Protein AF-A0A9D8CLJ3-F1 (afdb_monomer)

Nearest PDB structures (foldseek):
  8fwd-assembly1_3  TM=9.417E-01  e=1.552E-02  synthetic construct
  6vl6-assembly1_A  TM=9.091E-01  e=2.309E-02  synthetic construct
  8ye5-assembly1_A  TM=9.032E-01  e=5.111E-02  Dehalobacter sp.
  3lca-assembly1_A  TM=9.259E-01  e=5.409E-02  Saccharomyces cerevisiae
  5lyp-assembly1_A  TM=9.554E-01  e=1.267E-01  Saccharomyces cerevisiae

Sequence (86 aa):
MELASPESVFEIAFAHHVAGRLRQAEELYGQVLQAQPDHVEARHLLGAVAHQSGRHEDAVRLLAIASPWRCGLTWPSPGLACSALR

Structure (mmCIF, N/CA/C/O backbone):
data_AF-A0A9D8CLJ3-F1
#
_entry.id   AF-A0A9D8CLJ3-F1
#
loop_
_atom_site.group_PDB
_atom_site.id
_atom_site.type_symbol
_atom_site.label_atom_id
_atom_site.label_alt_id
_atom_site.label_comp_id
_atom_site.label_asym_id
_atom_site.label_entity_id
_atom_site.label_seq_id
_atom_site.pdbx_PDB_ins_code
_atom_site.Cartn_x
_atom_site.Cartn_y
_atom_site.Cartn_z
_atom_site.occupancy
_atom_site.B_iso_or_equiv
_atom_site.auth_seq_id
_atom_site.auth_comp_id
_atom_site.auth_asym_id
_atom_site.auth_atom_id
_atom_site.pdbx_PDB_model_num
ATOM 1 N N . MET A 1 1 ? 19.393 16.100 -1.941 1.00 41.41 1 MET A N 1
ATOM 2 C CA . MET A 1 1 ? 18.086 15.614 -1.464 1.00 41.41 1 MET A CA 1
ATOM 3 C C . MET A 1 1 ? 18.121 14.118 -1.677 1.00 41.41 1 MET A C 1
ATOM 5 O O . MET A 1 1 ? 18.079 13.695 -2.824 1.00 41.41 1 MET A O 1
ATOM 9 N N . GLU A 1 2 ? 18.420 13.380 -0.605 1.00 46.97 2 GLU A N 1
ATOM 10 C CA . GLU A 1 2 ? 18.588 11.921 -0.593 1.00 46.97 2 GLU A CA 1
ATOM 11 C C . GLU A 1 2 ? 17.385 11.288 -1.298 1.00 46.97 2 GLU A C 1
ATOM 13 O O . GLU A 1 2 ? 16.242 11.620 -0.977 1.00 46.97 2 GLU A O 1
ATOM 18 N N . LEU A 1 3 ? 17.629 10.465 -2.314 1.00 47.94 3 LEU A N 1
ATOM 19 C CA . LEU A 1 3 ? 16.571 9.790 -3.054 1.00 47.94 3 LEU A CA 1
ATOM 20 C C . LEU A 1 3 ? 15.899 8.811 -2.088 1.00 47.94 3 LEU A C 1
ATOM 22 O O . LEU A 1 3 ? 16.410 7.714 -1.877 1.00 47.94 3 LEU A O 1
ATOM 26 N N . ALA A 1 4 ? 14.798 9.225 -1.454 1.00 62.88 4 ALA A N 1
ATOM 27 C CA . ALA A 1 4 ? 13.979 8.337 -0.643 1.00 62.88 4 ALA A CA 1
ATOM 28 C C . ALA A 1 4 ? 13.591 7.154 -1.530 1.00 62.88 4 ALA A C 1
ATOM 30 O O . ALA A 1 4 ? 12.893 7.321 -2.534 1.00 62.88 4 ALA A O 1
ATOM 31 N N . SER A 1 5 ? 14.137 5.978 -1.221 1.00 79.50 5 SER A N 1
ATOM 32 C CA . SER A 1 5 ? 13.861 4.787 -2.005 1.00 79.50 5 SER A CA 1
ATOM 33 C C . SER A 1 5 ? 12.354 4.505 -1.953 1.00 79.50 5 SER A C 1
ATOM 35 O 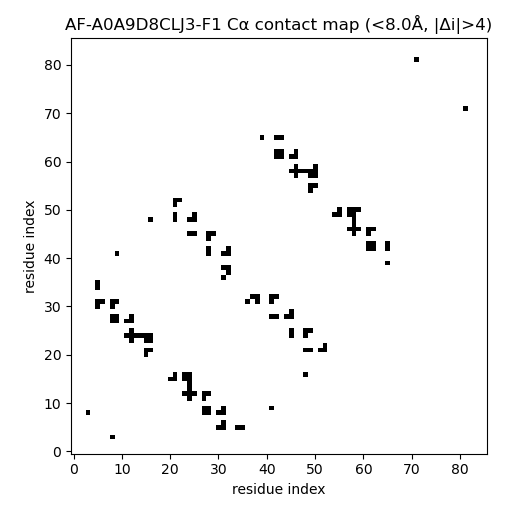O . SER A 1 5 ? 11.709 4.776 -0.937 1.00 79.50 5 SER A O 1
ATOM 37 N N . PRO A 1 6 ? 11.760 3.964 -3.025 1.00 80.81 6 PRO A N 1
ATOM 38 C CA . PRO A 1 6 ? 10.354 3.556 -3.013 1.00 80.81 6 PRO A CA 1
ATOM 39 C C . PRO A 1 6 ? 10.035 2.582 -1.865 1.00 80.81 6 PRO A C 1
ATOM 41 O O . PRO A 1 6 ? 8.955 2.665 -1.294 1.00 80.81 6 PRO A O 1
ATOM 44 N N . GLU A 1 7 ? 11.003 1.760 -1.447 1.00 83.50 7 GLU A N 1
ATOM 45 C CA . GLU A 1 7 ? 10.957 0.952 -0.216 1.00 83.50 7 GLU A CA 1
ATOM 46 C C . GLU A 1 7 ? 10.762 1.805 1.054 1.00 83.50 7 GLU A C 1
ATOM 48 O O . GLU A 1 7 ? 9.902 1.518 1.880 1.00 83.50 7 GLU A O 1
ATOM 53 N N . SER A 1 8 ? 11.493 2.914 1.204 1.00 88.12 8 SER A N 1
ATOM 54 C CA . SER A 1 8 ? 11.332 3.810 2.357 1.00 88.12 8 SER A CA 1
ATOM 55 C C . SER A 1 8 ? 9.949 4.470 2.380 1.00 88.12 8 SER A C 1
ATOM 57 O O . SER A 1 8 ? 9.318 4.566 3.433 1.00 88.12 8 SER A O 1
ATOM 59 N N . VAL A 1 9 ? 9.433 4.883 1.218 1.00 88.94 9 VAL A N 1
ATOM 60 C CA . VAL A 1 9 ? 8.069 5.431 1.111 1.00 88.94 9 VAL A CA 1
ATOM 61 C C . VAL A 1 9 ? 7.023 4.352 1.421 1.00 88.94 9 VAL A C 1
ATOM 63 O O . VAL A 1 9 ? 6.013 4.646 2.063 1.00 88.94 9 VAL A O 1
ATOM 66 N N . PHE A 1 10 ? 7.282 3.099 1.034 1.00 89.94 10 PHE A N 1
ATOM 67 C CA . PHE A 1 10 ? 6.443 1.947 1.355 1.00 89.94 10 PHE A CA 1
ATOM 68 C C . PHE A 1 10 ? 6.368 1.685 2.864 1.00 89.94 10 PHE A C 1
ATOM 70 O O . PHE A 1 10 ? 5.269 1.506 3.392 1.00 89.94 10 PHE A O 1
ATOM 77 N N . GL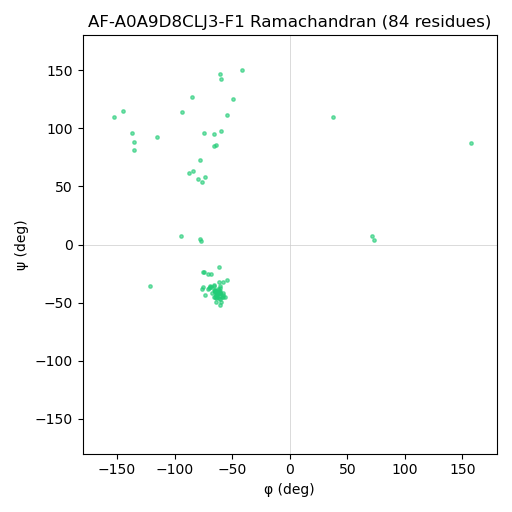U A 1 11 ? 7.492 1.729 3.582 1.00 90.69 11 GLU A N 1
ATOM 78 C CA . GLU A 1 11 ? 7.499 1.566 5.042 1.00 90.69 11 GLU A CA 1
ATOM 79 C C . GLU A 1 11 ? 6.686 2.662 5.744 1.00 90.69 11 GLU A C 1
ATOM 81 O O . GLU A 1 11 ? 5.911 2.383 6.664 1.00 90.69 11 GLU A O 1
ATOM 86 N N . ILE A 1 12 ? 6.796 3.910 5.277 1.00 91.00 12 ILE A N 1
ATOM 87 C CA . ILE A 1 12 ? 6.003 5.027 5.806 1.00 91.00 12 ILE A CA 1
ATOM 88 C C . ILE A 1 12 ? 4.513 4.785 5.522 1.00 91.00 12 ILE A C 1
ATOM 90 O O . ILE A 1 12 ? 3.688 4.904 6.432 1.00 91.00 12 ILE A O 1
ATOM 94 N N . ALA A 1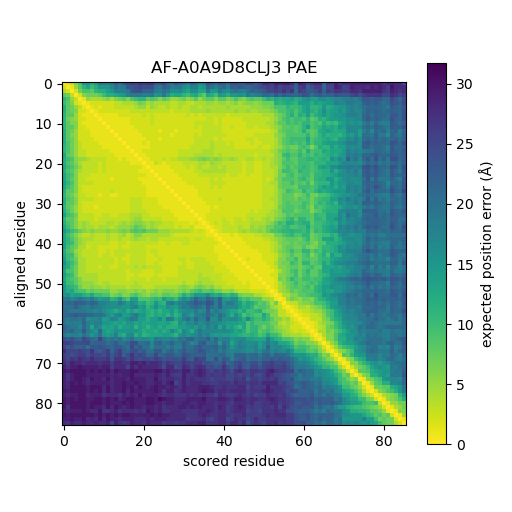 13 ? 4.155 4.385 4.297 1.00 90.12 13 ALA A N 1
ATOM 95 C CA . ALA A 1 13 ? 2.780 4.043 3.931 1.00 90.12 13 ALA A CA 1
ATOM 96 C C . ALA A 1 13 ? 2.207 2.951 4.847 1.00 90.12 13 ALA A C 1
ATOM 98 O O . ALA A 1 13 ? 1.101 3.094 5.375 1.00 90.12 13 ALA A O 1
ATOM 99 N N . PHE A 1 14 ? 2.996 1.908 5.108 1.00 89.50 14 PHE A N 1
ATOM 100 C CA . PHE A 1 14 ? 2.630 0.809 5.993 1.00 89.50 14 PHE A CA 1
ATOM 101 C C . PHE A 1 14 ? 2.417 1.273 7.438 1.00 89.50 14 PHE A C 1
ATOM 103 O O . PHE A 1 14 ? 1.419 0.918 8.067 1.00 89.50 14 PHE A O 1
ATOM 110 N N . ALA A 1 15 ? 3.285 2.142 7.961 1.00 91.44 15 ALA A N 1
ATOM 111 C CA . ALA A 1 15 ? 3.117 2.703 9.299 1.00 91.44 15 ALA A CA 1
ATOM 112 C C . ALA A 1 15 ? 1.824 3.536 9.416 1.00 91.44 15 ALA A C 1
ATOM 114 O O . ALA A 1 15 ? 1.122 3.485 10.430 1.00 91.44 15 ALA A O 1
ATOM 115 N N . HIS A 1 16 ? 1.473 4.289 8.368 1.00 89.62 16 HIS A N 1
ATOM 116 C CA . HIS A 1 16 ? 0.198 5.004 8.289 1.00 89.62 16 HIS A CA 1
ATOM 117 C C . HIS A 1 16 ? -1.000 4.050 8.222 1.00 89.62 16 HIS A C 1
ATOM 119 O O . HIS A 1 16 ? -2.005 4.305 8.889 1.00 89.62 16 HIS A O 1
ATOM 125 N N . HIS A 1 17 ? -0.884 2.945 7.484 1.00 86.31 17 HIS A N 1
ATOM 126 C CA . HIS A 1 17 ? -1.916 1.912 7.396 1.00 86.31 17 HIS A CA 1
ATOM 127 C C . HIS A 1 17 ? -2.195 1.296 8.770 1.00 86.31 17 HIS A C 1
ATOM 129 O O . HIS A 1 17 ? -3.334 1.331 9.232 1.00 86.31 17 HIS A O 1
ATOM 135 N N . VAL A 1 18 ? -1.159 0.834 9.476 1.00 86.94 18 VAL A N 1
ATOM 136 C CA . VAL A 1 18 ? -1.292 0.247 10.824 1.00 86.94 18 VAL A CA 1
ATOM 137 C C . VAL A 1 18 ? -1.865 1.252 11.828 1.00 86.94 18 VAL A C 1
ATOM 139 O O . VAL A 1 18 ? -2.620 0.882 12.724 1.00 86.94 18 VAL A O 1
ATOM 142 N N . ALA A 1 19 ? -1.573 2.542 11.656 1.00 88.19 19 ALA A N 1
ATOM 143 C CA . ALA A 1 19 ? -2.127 3.603 12.489 1.00 88.19 19 ALA A CA 1
ATOM 144 C C . ALA A 1 19 ? -3.579 4.001 12.140 1.00 88.19 19 ALA A C 1
ATOM 146 O O . ALA A 1 19 ? -4.081 4.984 12.687 1.00 88.19 19 ALA A O 1
ATOM 147 N N . GLY A 1 20 ? -4.239 3.307 11.204 1.00 85.12 20 GLY A N 1
ATOM 148 C CA . GLY A 1 20 ? -5.600 3.617 10.747 1.00 85.12 20 GLY A CA 1
ATOM 149 C C . GLY A 1 20 ? -5.702 4.886 9.894 1.00 85.12 20 GLY A C 1
ATOM 150 O O . GLY A 1 20 ? -6.796 5.324 9.541 1.00 85.12 20 GLY A O 1
ATOM 151 N N . ARG A 1 21 ? -4.566 5.488 9.526 1.00 87.44 21 ARG A N 1
ATOM 152 C CA . ARG A 1 21 ? -4.477 6.669 8.658 1.00 87.44 21 ARG A CA 1
ATOM 153 C C . ARG A 1 21 ? -4.523 6.244 7.193 1.00 87.44 21 ARG A C 1
ATOM 155 O O . ARG A 1 21 ? -3.570 6.426 6.438 1.00 87.44 21 ARG A O 1
ATOM 162 N N . LEU A 1 22 ? -5.655 5.656 6.813 1.00 84.31 22 LEU A N 1
ATOM 163 C CA . LEU A 1 22 ? -5.851 5.009 5.517 1.00 84.31 22 LEU A CA 1
ATOM 164 C C . LEU A 1 22 ? -5.683 5.979 4.340 1.00 84.31 22 LEU A C 1
ATOM 166 O O . LEU A 1 22 ? -5.063 5.628 3.344 1.00 84.31 22 LEU A O 1
ATOM 170 N N . ARG A 1 23 ? -6.142 7.228 4.482 1.00 83.69 23 ARG A N 1
ATOM 171 C CA . ARG A 1 23 ? -6.021 8.244 3.426 1.00 83.69 23 ARG A CA 1
ATOM 172 C C . ARG A 1 23 ? -4.560 8.591 3.112 1.00 83.69 23 ARG A C 1
ATOM 174 O O . ARG A 1 23 ? -4.187 8.694 1.953 1.00 83.69 23 ARG A O 1
ATOM 181 N N . GLN A 1 24 ? -3.729 8.751 4.143 1.00 84.88 24 GLN A N 1
ATOM 182 C CA . GLN A 1 24 ? -2.299 9.019 3.970 1.00 84.88 24 GLN A CA 1
ATOM 183 C C . GLN A 1 24 ? -1.552 7.786 3.451 1.00 84.88 24 GLN A C 1
ATOM 185 O O . GLN A 1 24 ? -0.659 7.922 2.622 1.00 84.88 24 GLN A O 1
ATOM 190 N N . ALA A 1 25 ? -1.922 6.587 3.914 1.00 88.19 25 ALA A N 1
ATOM 191 C CA . ALA A 1 25 ? -1.350 5.343 3.402 1.00 88.19 25 ALA A CA 1
ATOM 192 C C . ALA A 1 25 ? -1.620 5.182 1.897 1.00 88.19 25 ALA A C 1
ATOM 194 O O . ALA A 1 25 ? -0.717 4.830 1.147 1.00 88.19 25 ALA A O 1
ATOM 195 N N . GLU A 1 26 ? -2.835 5.507 1.447 1.00 86.06 26 GLU A N 1
ATOM 196 C CA . GLU A 1 26 ? -3.226 5.475 0.036 1.00 86.06 26 GLU A CA 1
ATOM 197 C C . GLU A 1 26 ? -2.367 6.408 -0.832 1.00 86.06 26 GLU A C 1
ATOM 199 O O . GLU A 1 26 ? -1.812 5.982 -1.846 1.00 86.06 26 GLU A O 1
ATOM 204 N N . GLU A 1 27 ? -2.213 7.667 -0.410 1.00 88.88 27 GLU A N 1
ATOM 205 C CA . GLU A 1 27 ? -1.391 8.664 -1.108 1.00 88.88 27 GLU A CA 1
ATOM 206 C C . GLU A 1 27 ? 0.068 8.193 -1.244 1.00 88.88 27 GLU A C 1
ATOM 208 O O . GLU A 1 27 ? 0.674 8.336 -2.308 1.00 88.88 27 GLU A O 1
ATOM 213 N N . LEU A 1 28 ? 0.622 7.590 -0.187 1.00 89.75 28 LEU A N 1
ATOM 214 C CA . LEU A 1 28 ? 2.000 7.098 -0.168 1.00 89.75 28 LEU A CA 1
ATOM 215 C C . LEU A 1 28 ? 2.178 5.828 -1.010 1.00 89.75 28 LEU A C 1
ATOM 217 O O . LEU A 1 28 ? 3.119 5.757 -1.797 1.00 89.75 28 LEU A O 1
ATOM 221 N N . TYR A 1 29 ? 1.260 4.860 -0.935 1.00 89.19 29 TYR A N 1
ATOM 222 C CA . TYR A 1 29 ? 1.284 3.686 -1.817 1.00 89.19 29 TYR A CA 1
ATOM 223 C C . TYR A 1 29 ? 1.159 4.078 -3.295 1.00 89.19 29 TYR A C 1
ATOM 225 O O . TYR A 1 29 ? 1.825 3.490 -4.147 1.00 89.19 29 TYR A O 1
ATOM 233 N N . GLY A 1 30 ? 0.373 5.112 -3.609 1.00 86.56 30 GLY A N 1
ATOM 234 C CA . GLY A 1 30 ? 0.313 5.690 -4.950 1.00 86.56 30 GLY A CA 1
ATOM 235 C C . 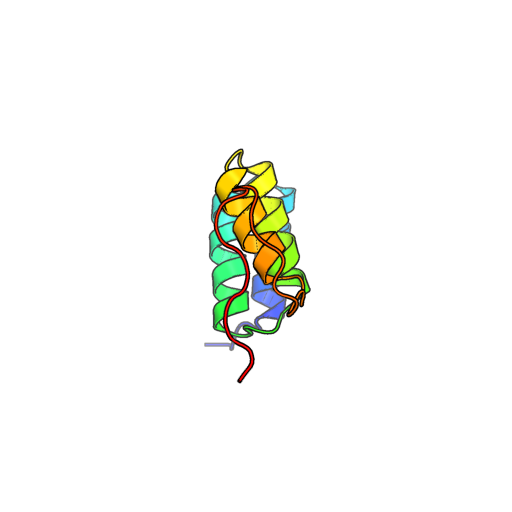GLY A 1 30 ? 1.664 6.233 -5.423 1.00 86.56 30 GLY A C 1
ATOM 236 O O . GLY A 1 30 ? 2.056 5.982 -6.560 1.00 86.56 30 GLY A O 1
ATOM 237 N N . GLN A 1 31 ? 2.413 6.918 -4.553 1.00 88.50 31 GLN A N 1
ATOM 238 C CA . GLN A 1 31 ? 3.759 7.415 -4.875 1.00 88.50 31 GLN A CA 1
ATOM 239 C C . GLN A 1 31 ? 4.754 6.276 -5.120 1.00 88.50 31 GLN A C 1
ATOM 241 O O . GLN A 1 31 ? 5.530 6.340 -6.075 1.00 88.50 31 GLN A O 1
ATOM 246 N N . VAL A 1 32 ? 4.691 5.206 -4.319 1.00 89.38 32 VAL A N 1
ATOM 247 C CA . VAL A 1 32 ? 5.503 3.997 -4.537 1.00 89.38 32 VAL A CA 1
ATOM 248 C C . VAL A 1 32 ? 5.209 3.398 -5.909 1.00 89.38 32 VAL A C 1
ATOM 250 O O . VAL A 1 32 ? 6.140 3.099 -6.648 1.00 89.38 32 VAL A O 1
ATOM 25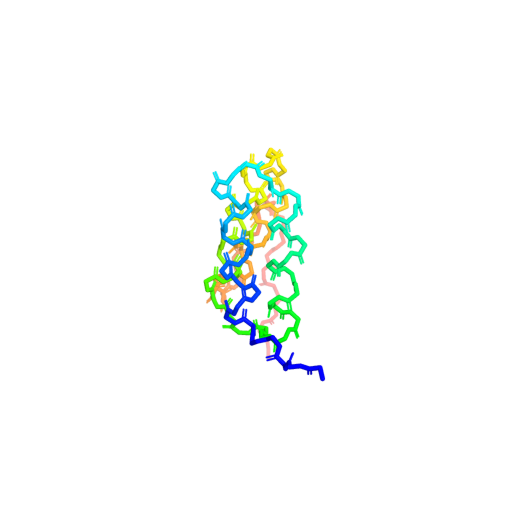3 N N . LEU A 1 33 ? 3.935 3.295 -6.294 1.00 85.44 33 LEU A N 1
ATOM 254 C CA . LEU A 1 33 ? 3.534 2.762 -7.599 1.00 85.44 33 LEU A CA 1
ATOM 255 C C . LEU A 1 33 ? 3.860 3.692 -8.774 1.00 85.44 33 LEU A C 1
ATOM 257 O O . LEU A 1 33 ? 4.032 3.211 -9.891 1.00 85.44 33 LEU A O 1
ATOM 261 N N . GLN A 1 34 ? 3.967 5.004 -8.556 1.00 85.56 34 GLN A N 1
ATOM 262 C CA . GLN A 1 34 ? 4.474 5.915 -9.586 1.00 85.56 34 GLN A CA 1
ATOM 263 C C . GLN A 1 34 ? 5.973 5.727 -9.827 1.00 85.56 34 GLN A C 1
ATOM 265 O O . GLN A 1 34 ? 6.418 5.797 -10.971 1.00 85.56 34 GLN A O 1
ATOM 270 N N . ALA A 1 35 ? 6.745 5.468 -8.770 1.00 86.19 35 ALA A N 1
ATOM 271 C CA . ALA A 1 35 ? 8.174 5.189 -8.878 1.00 86.19 35 ALA A CA 1
ATOM 272 C C . ALA A 1 35 ? 8.457 3.761 -9.379 1.00 86.19 35 ALA A C 1
ATOM 274 O O . ALA A 1 35 ? 9.374 3.549 -10.170 1.00 86.19 35 ALA A O 1
ATOM 275 N N . GLN A 1 36 ? 7.666 2.785 -8.931 1.00 83.06 36 GLN A N 1
ATOM 276 C CA . GLN A 1 36 ? 7.753 1.374 -9.297 1.00 83.06 36 GLN A CA 1
ATOM 277 C C . GLN A 1 36 ? 6.358 0.812 -9.602 1.00 83.06 36 GLN A C 1
ATOM 279 O O . GLN A 1 36 ? 5.703 0.229 -8.733 1.00 83.06 36 GLN A O 1
ATOM 284 N N . PRO A 1 37 ? 5.904 0.922 -10.861 1.00 81.44 37 PRO A N 1
ATOM 285 C CA . PRO A 1 37 ? 4.603 0.404 -11.274 1.00 81.44 37 PRO A CA 1
ATOM 286 C C . PRO A 1 37 ? 4.456 -1.111 -11.106 1.00 81.44 37 PRO A C 1
ATOM 288 O O . PRO A 1 37 ? 3.331 -1.604 -11.080 1.00 81.44 37 PRO A O 1
ATOM 291 N N . ASP A 1 38 ? 5.558 -1.852 -11.000 1.00 81.81 38 ASP A N 1
ATOM 292 C CA . ASP A 1 38 ? 5.569 -3.313 -10.855 1.00 81.81 38 ASP A CA 1
ATOM 293 C C . ASP A 1 38 ? 5.651 -3.779 -9.388 1.00 81.81 38 ASP A C 1
ATOM 295 O O . ASP A 1 38 ? 5.795 -4.962 -9.100 1.00 81.81 38 ASP A O 1
ATOM 299 N N . HIS A 1 39 ? 5.547 -2.856 -8.425 1.00 82.12 39 HIS A N 1
ATOM 300 C CA . HIS A 1 39 ? 5.607 -3.201 -7.007 1.00 82.12 39 HIS A CA 1
ATOM 301 C C . HIS A 1 39 ? 4.301 -3.873 -6.554 1.00 82.12 39 HIS A C 1
ATOM 303 O O . HIS A 1 39 ? 3.303 -3.221 -6.225 1.00 82.12 39 HIS A O 1
ATOM 309 N N . VAL A 1 40 ? 4.310 -5.206 -6.552 1.00 82.62 40 VAL A N 1
ATOM 310 C CA . VAL A 1 40 ? 3.137 -6.043 -6.266 1.00 82.62 40 VAL A CA 1
ATOM 311 C C . VAL A 1 40 ? 2.606 -5.802 -4.852 1.00 82.62 40 VAL A C 1
ATOM 313 O O . VAL A 1 40 ? 1.404 -5.585 -4.689 1.00 82.62 40 VAL A O 1
ATOM 316 N N . GLU A 1 41 ? 3.476 -5.754 -3.839 1.00 84.00 41 GLU A N 1
ATOM 317 C CA . GLU A 1 41 ? 3.085 -5.504 -2.445 1.00 84.00 41 GLU A CA 1
ATOM 318 C C . GLU A 1 41 ? 2.397 -4.147 -2.271 1.00 84.00 41 GLU A C 1
ATOM 320 O O . GLU A 1 41 ? 1.327 -4.083 -1.664 1.00 84.00 41 GLU A O 1
ATOM 325 N N . ALA A 1 42 ? 2.954 -3.067 -2.834 1.00 85.06 42 ALA A N 1
ATOM 326 C CA . ALA A 1 42 ? 2.355 -1.736 -2.752 1.00 85.06 42 ALA A CA 1
ATOM 327 C C . ALA A 1 42 ? 0.958 -1.706 -3.394 1.00 85.06 42 ALA A C 1
ATOM 329 O O . ALA A 1 42 ? 0.029 -1.120 -2.838 1.00 85.06 42 ALA A O 1
ATOM 330 N N . ARG A 1 43 ? 0.773 -2.397 -4.528 1.00 85.62 43 ARG A N 1
ATOM 331 C CA . ARG A 1 43 ? -0.533 -2.510 -5.195 1.00 85.62 43 ARG A CA 1
ATOM 332 C C . ARG A 1 43 ? -1.531 -3.332 -4.377 1.00 85.62 43 ARG A C 1
ATOM 334 O O . ARG A 1 43 ? -2.694 -2.943 -4.268 1.00 85.62 43 ARG A O 1
ATOM 341 N N . HIS A 1 44 ? -1.091 -4.440 -3.785 1.00 83.56 44 HIS A N 1
ATOM 342 C CA . HIS A 1 44 ? -1.941 -5.288 -2.954 1.00 83.56 44 HIS A CA 1
ATOM 343 C C . HIS A 1 44 ? -2.401 -4.553 -1.686 1.00 83.56 44 HIS A C 1
ATOM 345 O O . HIS A 1 44 ? -3.592 -4.556 -1.362 1.00 83.56 44 HIS A O 1
ATOM 351 N N . LEU A 1 45 ? -1.484 -3.852 -1.013 1.00 85.81 45 LEU A N 1
ATOM 352 C CA . LEU A 1 45 ? -1.796 -3.072 0.184 1.00 85.81 45 LEU A CA 1
ATOM 353 C C . LEU A 1 45 ? -2.659 -1.848 -0.128 1.00 85.81 45 LEU A C 1
ATOM 355 O O . LEU A 1 45 ? -3.584 -1.571 0.629 1.00 85.81 45 LEU A O 1
ATOM 359 N N . LEU A 1 46 ? -2.463 -1.179 -1.269 1.00 85.12 46 LEU A N 1
ATOM 360 C CA . LEU A 1 46 ? -3.362 -0.117 -1.730 1.00 85.12 46 LEU A CA 1
ATOM 361 C C . LEU A 1 46 ? -4.808 -0.625 -1.886 1.00 85.12 46 LEU A C 1
ATOM 363 O O . LEU A 1 46 ? -5.752 0.025 -1.433 1.00 85.12 46 LEU A O 1
ATOM 367 N N . GLY A 1 47 ? -4.989 -1.820 -2.460 1.00 81.69 47 GLY A N 1
ATOM 368 C CA . GLY A 1 47 ? -6.291 -2.487 -2.532 1.00 81.69 47 GLY A CA 1
ATOM 369 C C . GLY A 1 47 ? -6.881 -2.802 -1.151 1.00 81.69 47 GLY A C 1
ATOM 370 O O . GLY A 1 47 ? -8.065 -2.559 -0.905 1.00 81.69 47 GLY A O 1
ATOM 371 N N . ALA A 1 48 ? -6.050 -3.274 -0.216 1.00 84.19 48 ALA A N 1
ATOM 372 C CA . ALA A 1 48 ? -6.459 -3.532 1.164 1.00 84.19 48 ALA A CA 1
ATOM 373 C C . ALA A 1 48 ? -6.863 -2.246 1.915 1.00 84.19 48 ALA A C 1
ATOM 375 O O . ALA A 1 48 ? -7.857 -2.249 2.643 1.00 84.19 48 ALA A O 1
ATOM 376 N N . VAL A 1 49 ? -6.141 -1.139 1.716 1.00 84.94 49 VAL A N 1
ATOM 377 C CA . VAL A 1 49 ? -6.452 0.187 2.279 1.00 84.94 49 VAL A CA 1
ATOM 378 C C . VAL A 1 49 ? -7.775 0.722 1.731 1.00 84.94 49 VAL A C 1
ATOM 380 O O . VAL A 1 49 ? -8.606 1.204 2.505 1.00 84.94 49 VAL A O 1
ATOM 383 N N . ALA A 1 50 ? -8.016 0.595 0.423 1.00 79.06 50 ALA A N 1
ATOM 384 C CA . ALA A 1 50 ? -9.282 0.990 -0.194 1.00 79.06 50 ALA A CA 1
ATOM 385 C C . ALA A 1 50 ? -10.464 0.188 0.382 1.00 79.06 50 ALA A C 1
ATOM 387 O O . ALA A 1 50 ? -11.518 0.756 0.677 1.00 79.06 50 ALA A O 1
ATOM 388 N N . HIS A 1 51 ? -10.264 -1.112 0.635 1.00 74.25 51 HIS A N 1
ATOM 389 C CA . HIS A 1 51 ? -11.273 -1.963 1.265 1.00 74.25 51 HIS A CA 1
ATOM 390 C C . HIS A 1 51 ? -11.555 -1.544 2.716 1.00 74.25 51 HIS A C 1
ATOM 392 O O . HIS A 1 51 ? -12.711 -1.433 3.117 1.00 74.25 51 HIS A O 1
ATOM 398 N N . GLN A 1 52 ? -10.505 -1.280 3.501 1.00 76.19 52 GLN A N 1
ATOM 399 C CA . GLN A 1 52 ? -10.625 -0.850 4.900 1.00 76.19 52 GLN A CA 1
ATOM 400 C C . GLN A 1 52 ? -11.226 0.554 5.043 1.00 76.19 52 GLN A C 1
ATOM 402 O O . GLN A 1 52 ? -11.850 0.849 6.057 1.00 76.19 52 GLN A O 1
ATOM 407 N N . SER A 1 53 ? -11.092 1.402 4.021 1.00 72.19 53 SER A N 1
ATOM 408 C CA . SER A 1 53 ? -11.658 2.759 4.006 1.00 72.19 53 SER A CA 1
ATOM 409 C C . SER A 1 53 ? -13.164 2.791 3.721 1.00 72.19 53 SER A C 1
ATOM 411 O O . SER A 1 53 ? -13.734 3.870 3.581 1.00 72.19 53 SER A O 1
ATOM 413 N N . GLY A 1 54 ? -13.816 1.630 3.573 1.00 67.62 54 GLY A N 1
ATOM 414 C CA . GLY A 1 54 ? -15.234 1.533 3.213 1.00 67.62 54 GLY A CA 1
ATOM 415 C C . GLY A 1 54 ? -15.531 1.881 1.750 1.00 67.62 54 GLY A C 1
ATOM 416 O O . GLY A 1 54 ? -16.689 1.855 1.338 1.00 67.62 54 GLY A O 1
ATOM 417 N N . ARG A 1 55 ? -14.503 2.159 0.931 1.00 61.56 55 ARG A N 1
ATOM 418 C CA . ARG A 1 55 ? -14.622 2.361 -0.523 1.00 61.56 55 ARG A CA 1
ATOM 419 C C . ARG A 1 55 ? -14.508 1.020 -1.246 1.00 61.56 55 ARG A C 1
ATOM 421 O O . ARG A 1 55 ? -13.586 0.774 -2.022 1.00 61.56 55 ARG A O 1
ATOM 428 N N . HIS A 1 56 ? -15.451 0.125 -0.955 1.00 54.34 56 HIS A N 1
ATOM 429 C CA . HIS A 1 56 ? -15.440 -1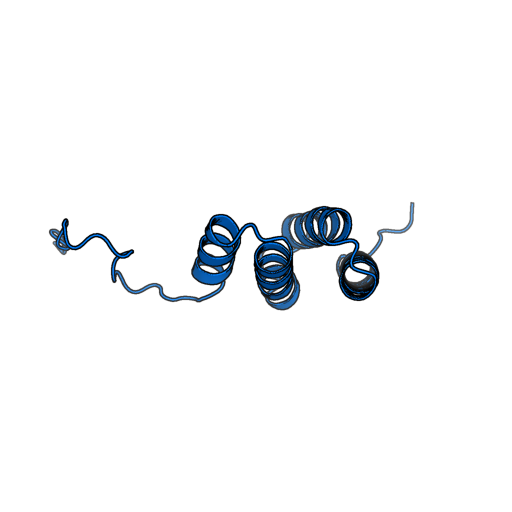.248 -1.466 1.00 54.34 56 HIS A CA 1
ATOM 430 C C . HIS A 1 56 ? -15.418 -1.323 -3.005 1.00 54.34 56 HIS A C 1
ATOM 432 O O . HIS A 1 56 ? -14.780 -2.217 -3.555 1.00 54.34 56 HIS A O 1
ATOM 438 N N . GLU A 1 57 ? -16.035 -0.368 -3.708 1.00 54.00 57 GLU A N 1
ATOM 439 C CA . GLU A 1 57 ? -16.046 -0.339 -5.180 1.00 54.00 57 GLU A CA 1
ATOM 440 C C . GLU A 1 57 ? -14.671 -0.027 -5.803 1.00 54.00 57 GLU A C 1
ATOM 442 O O . GLU A 1 57 ? -14.318 -0.613 -6.831 1.00 54.00 57 GLU A O 1
ATOM 447 N N . ASP A 1 58 ? -13.869 0.840 -5.174 1.00 57.78 58 ASP A N 1
ATOM 448 C CA . ASP A 1 58 ? -12.508 1.167 -5.631 1.00 57.78 58 ASP A CA 1
ATOM 449 C C . ASP A 1 58 ? -11.528 0.033 -5.310 1.00 57.78 58 ASP A C 1
ATOM 451 O O . ASP A 1 58 ? -10.647 -0.294 -6.111 1.00 57.78 58 ASP A O 1
ATOM 455 N N . ALA A 1 59 ? -11.718 -0.615 -4.157 1.00 57.03 59 ALA A N 1
ATOM 456 C CA . ALA A 1 59 ? -10.902 -1.735 -3.706 1.00 57.03 59 ALA A CA 1
ATOM 457 C C . ALA A 1 59 ? -10.957 -2.920 -4.674 1.00 57.03 59 ALA A C 1
ATOM 459 O O . ALA A 1 59 ? -9.922 -3.490 -5.017 1.00 57.03 59 ALA A O 1
ATOM 460 N N . VAL A 1 60 ? -12.158 -3.258 -5.159 1.00 57.16 60 VAL A N 1
ATOM 461 C CA . VAL A 1 60 ? -12.349 -4.343 -6.131 1.00 57.16 60 VAL A CA 1
ATOM 462 C C . VAL A 1 60 ? -11.652 -4.019 -7.448 1.00 57.16 60 VAL A C 1
ATOM 464 O O . VAL A 1 60 ? -11.013 -4.901 -8.017 1.00 57.16 60 VAL A O 1
ATOM 467 N N . ARG A 1 61 ? -11.706 -2.765 -7.923 1.00 62.25 61 ARG A N 1
ATOM 468 C CA . ARG A 1 61 ? -10.994 -2.382 -9.151 1.00 62.25 61 ARG A CA 1
ATOM 469 C C . ARG A 1 61 ? -9.492 -2.515 -8.977 1.00 62.25 61 ARG A C 1
ATOM 471 O O . ARG A 1 61 ? -8.881 -3.165 -9.810 1.00 62.25 61 ARG A O 1
ATOM 478 N N . LEU A 1 62 ? -8.914 -1.963 -7.908 1.00 59.97 62 LEU A N 1
ATOM 479 C CA . LEU A 1 62 ? -7.465 -1.982 -7.663 1.00 59.97 62 LEU A CA 1
ATOM 480 C C . LEU A 1 62 ? -6.913 -3.399 -7.437 1.00 59.97 62 LEU A C 1
ATOM 482 O O . LEU A 1 62 ? -5.854 -3.730 -7.973 1.00 59.97 62 LEU A O 1
ATOM 486 N N . LEU A 1 63 ? -7.650 -4.253 -6.718 1.00 58.28 63 LEU A N 1
ATOM 487 C CA . LEU A 1 63 ? -7.309 -5.670 -6.543 1.00 58.28 63 LEU A CA 1
ATOM 488 C C . LEU A 1 63 ? -7.451 -6.463 -7.853 1.00 58.28 63 LEU A C 1
ATOM 490 O O . LEU A 1 63 ? -6.617 -7.322 -8.134 1.00 58.28 63 LEU A O 1
ATOM 494 N N . ALA A 1 64 ? -8.444 -6.148 -8.691 1.00 58.88 64 ALA A N 1
ATOM 495 C CA . ALA A 1 64 ? -8.629 -6.813 -9.981 1.00 58.88 64 ALA A CA 1
ATOM 496 C C . ALA A 1 64 ? -7.484 -6.526 -10.971 1.00 58.88 64 ALA A C 1
ATOM 498 O O . ALA A 1 64 ? -7.088 -7.427 -11.707 1.00 58.88 64 ALA A O 1
ATOM 499 N N . ILE A 1 65 ? -6.897 -5.319 -10.962 1.00 56.28 65 ILE A N 1
ATOM 500 C CA . ILE A 1 65 ? -5.741 -4.991 -11.831 1.00 56.28 65 ILE A CA 1
ATOM 501 C C . ILE A 1 65 ? -4.439 -5.641 -11.340 1.00 56.28 65 ILE A C 1
ATOM 503 O O . ILE A 1 65 ? -3.515 -5.824 -12.127 1.00 56.28 65 ILE A O 1
ATOM 507 N N . ALA A 1 66 ? -4.342 -5.968 -10.046 1.00 49.97 66 ALA A N 1
ATOM 508 C CA . ALA A 1 66 ? -3.160 -6.602 -9.456 1.00 49.97 66 ALA A CA 1
ATOM 509 C C . ALA A 1 66 ? -3.038 -8.090 -9.813 1.00 49.97 66 ALA A C 1
ATOM 511 O O . ALA A 1 66 ? -1.947 -8.652 -9.780 1.00 49.97 66 ALA A O 1
ATOM 512 N N . SER A 1 67 ? -4.151 -8.735 -10.159 1.00 47.78 67 SER A N 1
ATOM 513 C CA . SER A 1 67 ? -4.143 -10.116 -10.622 1.00 47.78 67 SER A CA 1
ATOM 514 C C . SER A 1 67 ? -3.859 -10.168 -12.127 1.00 47.78 67 SER A C 1
ATOM 516 O O . SER A 1 67 ? -4.584 -9.529 -12.894 1.00 47.78 67 SER A O 1
ATOM 518 N N . PRO A 1 68 ? -2.869 -10.943 -12.606 1.00 41.97 68 PRO A N 1
ATOM 519 C CA . PRO A 1 68 ? -2.656 -11.144 -14.029 1.00 41.97 68 PRO A CA 1
ATOM 520 C C . PRO A 1 68 ? -3.702 -12.128 -14.569 1.00 41.97 68 PRO A C 1
ATOM 522 O O . PRO A 1 68 ? -3.367 -13.118 -15.212 1.00 41.97 68 PRO A O 1
ATOM 525 N N . TRP A 1 69 ? -4.993 -11.870 -14.355 1.00 41.84 69 TRP A N 1
ATOM 526 C CA . TRP A 1 69 ? -6.027 -12.490 -15.173 1.00 41.84 69 TRP A CA 1
ATOM 527 C C . TRP A 1 69 ? -6.077 -11.735 -16.49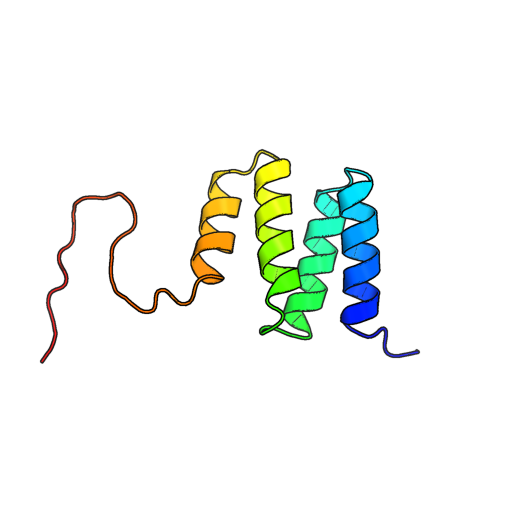1 1.00 41.84 69 TRP A C 1
ATOM 529 O O . TRP A 1 69 ? -7.010 -11.010 -16.822 1.00 41.84 69 TRP A O 1
ATOM 539 N N . ARG A 1 70 ? -5.041 -11.962 -17.296 1.00 49.75 70 ARG A N 1
ATOM 540 C CA . ARG A 1 70 ? -5.095 -11.756 -18.736 1.00 49.75 70 ARG A CA 1
ATOM 541 C C . ARG A 1 70 ? -5.930 -12.884 -19.345 1.00 49.75 70 ARG A C 1
ATOM 543 O O . ARG A 1 70 ? -5.445 -13.642 -20.167 1.00 49.75 70 ARG A O 1
ATOM 550 N N . CYS A 1 71 ? -7.175 -13.019 -18.910 1.00 42.69 71 CYS A N 1
ATOM 551 C CA . CYS A 1 71 ? -8.142 -13.954 -19.458 1.00 42.69 71 CYS A CA 1
ATOM 552 C C . CYS A 1 71 ? -9.497 -13.264 -19.393 1.00 42.69 71 CYS A C 1
ATOM 554 O O . CYS A 1 71 ? -9.980 -12.931 -18.315 1.00 42.69 71 CYS A O 1
ATOM 556 N N . GLY A 1 72 ? -10.066 -12.991 -20.566 1.00 49.81 72 GLY A N 1
ATOM 557 C CA . GLY A 1 72 ? -11.311 -12.256 -20.727 1.00 49.81 72 GLY A CA 1
ATOM 558 C C . GLY A 1 72 ? -12.511 -12.976 -20.123 1.00 49.81 72 GLY A C 1
ATOM 559 O O . GLY A 1 72 ? -13.251 -13.646 -20.834 1.00 49.81 72 GLY A O 1
ATOM 560 N N . LEU A 1 73 ? -12.729 -12.779 -18.827 1.00 48.41 73 LEU A N 1
ATOM 561 C CA . LEU A 1 73 ? -13.945 -13.158 -18.120 1.00 48.41 73 LEU A CA 1
ATOM 562 C C . LEU A 1 73 ? -14.376 -11.996 -17.217 1.00 48.41 73 LEU A C 1
ATOM 564 O O . LEU A 1 73 ? -14.064 -11.920 -16.037 1.00 48.41 73 LEU A O 1
ATOM 568 N N . THR A 1 74 ? -15.040 -11.048 -17.877 1.00 46.75 74 THR A N 1
ATOM 569 C CA . THR A 1 74 ? -16.285 -10.388 -17.455 1.00 46.75 74 THR A CA 1
ATOM 570 C C . THR A 1 74 ? -16.471 -10.081 -15.962 1.00 46.75 74 THR A C 1
ATOM 572 O O . THR A 1 74 ? -16.810 -10.951 -15.161 1.00 46.75 74 THR A O 1
ATOM 575 N N . TRP A 1 75 ? -16.411 -8.781 -15.651 1.00 42.97 75 TRP A N 1
ATOM 576 C CA . TRP A 1 75 ? -17.163 -8.119 -14.574 1.00 42.97 75 TRP A CA 1
ATOM 577 C C . TRP A 1 75 ? -18.618 -8.634 -14.502 1.00 42.97 75 TRP A C 1
ATOM 579 O O . TRP A 1 75 ? -19.163 -8.993 -1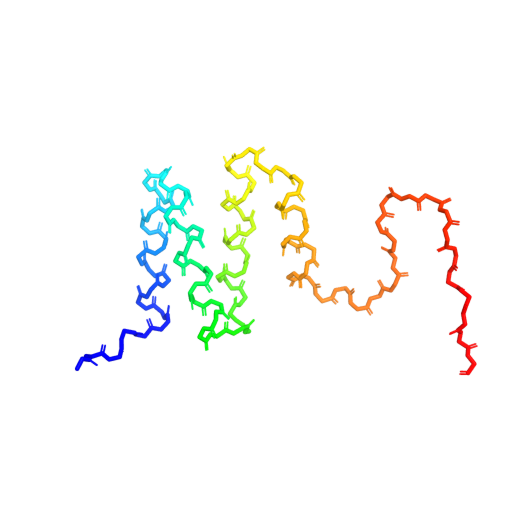5.551 1.00 42.97 75 TRP A O 1
ATOM 589 N N . PRO A 1 76 ? -19.281 -8.657 -13.326 1.00 48.41 76 PRO A N 1
ATOM 590 C CA . PRO A 1 76 ? -20.668 -9.095 -13.189 1.00 48.41 76 PRO A CA 1
ATOM 591 C C . PRO A 1 76 ? -21.616 -8.139 -13.925 1.00 48.41 76 PRO A C 1
ATOM 593 O O . PRO A 1 76 ? -22.176 -7.194 -13.380 1.00 48.41 76 PRO A O 1
ATOM 596 N N . SER A 1 77 ? -21.779 -8.383 -15.216 1.00 50.25 77 SER A N 1
ATOM 597 C CA . SER A 1 77 ? -22.881 -7.942 -16.058 1.00 50.25 77 SER A CA 1
ATOM 598 C C . SER A 1 77 ? -22.994 -8.991 -17.169 1.00 50.25 77 SER A C 1
ATOM 600 O O . SER A 1 77 ? -22.084 -9.090 -17.995 1.00 50.25 77 SER A O 1
ATOM 602 N N . PRO A 1 78 ? -24.051 -9.827 -17.185 1.00 47.16 78 PRO A N 1
ATOM 603 C CA . PRO A 1 78 ? -24.161 -10.998 -18.057 1.00 47.16 78 PRO A CA 1
ATOM 604 C C . PRO A 1 78 ? -24.590 -10.581 -19.473 1.00 47.16 78 PRO A C 1
ATOM 606 O O . PRO A 1 78 ? -25.647 -10.982 -19.950 1.00 47.16 78 PRO A O 1
ATOM 609 N N . GLY A 1 79 ? -23.831 -9.689 -20.111 1.00 51.09 79 GLY A N 1
ATOM 610 C CA . GLY A 1 79 ? -24.337 -8.929 -21.255 1.00 51.09 79 GLY A CA 1
ATOM 611 C C . GLY A 1 79 ? -23.578 -9.065 -22.564 1.00 51.09 79 GLY A C 1
ATOM 612 O O . GLY A 1 79 ? -24.205 -9.005 -23.615 1.00 51.09 79 GLY A O 1
ATOM 613 N N . LEU A 1 80 ? -22.251 -9.198 -22.560 1.00 49.22 80 LEU A N 1
ATOM 614 C CA . LEU A 1 80 ? -21.484 -8.995 -23.793 1.00 49.22 80 LEU A CA 1
ATOM 615 C C . LEU A 1 80 ? -20.416 -10.069 -23.950 1.00 49.22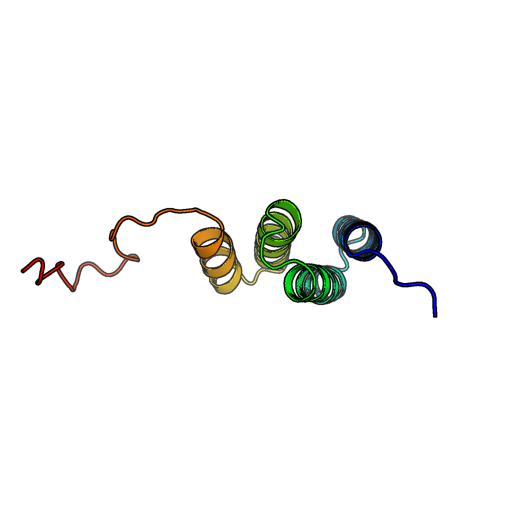 80 LEU A C 1
ATOM 617 O O . LEU A 1 80 ? -19.327 -10.015 -23.382 1.00 49.22 80 LEU A O 1
ATOM 621 N N . ALA A 1 81 ? -20.810 -11.075 -24.723 1.00 46.78 81 ALA A N 1
ATOM 622 C CA . ALA A 1 81 ? -19.989 -12.168 -25.186 1.00 46.78 81 ALA A CA 1
ATOM 623 C C . ALA A 1 81 ? -18.802 -11.665 -26.018 1.00 46.78 81 ALA A C 1
ATOM 625 O O . ALA A 1 81 ? -18.903 -10.740 -26.823 1.00 46.78 81 ALA A O 1
ATOM 626 N N . CYS A 1 82 ? -17.682 -12.348 -25.822 1.00 42.34 82 CYS A N 1
ATOM 627 C CA . CYS A 1 82 ? -16.456 -12.241 -26.587 1.00 42.34 82 CYS A CA 1
ATOM 628 C C . CYS A 1 82 ? -16.723 -12.584 -28.067 1.00 42.34 82 CYS A C 1
ATOM 630 O O . CYS A 1 82 ? -16.780 -13.755 -28.437 1.00 42.34 82 CYS A O 1
ATOM 632 N N . SER A 1 83 ? -16.905 -11.577 -28.921 1.00 47.16 83 SER A N 1
ATOM 633 C CA . SER A 1 83 ? -16.916 -11.745 -30.375 1.00 47.16 83 SER A CA 1
ATOM 634 C C . SER A 1 83 ? -15.733 -11.002 -30.987 1.00 47.16 83 SER A C 1
ATOM 636 O O . SER A 1 83 ? -15.846 -9.811 -31.262 1.00 47.16 83 SER A O 1
ATOM 638 N N . ALA A 1 84 ? -14.609 -11.705 -31.161 1.00 39.25 84 ALA A N 1
ATOM 639 C CA . ALA A 1 84 ? -13.687 -11.604 -32.304 1.00 39.25 84 ALA A CA 1
ATOM 640 C C . ALA A 1 84 ? -12.288 -12.114 -31.916 1.00 39.25 84 ALA A C 1
ATOM 642 O O . ALA A 1 84 ? -11.405 -11.340 -31.555 1.00 39.25 84 ALA A O 1
ATOM 643 N N . LEU A 1 85 ? -12.072 -13.424 -32.051 1.00 40.47 85 LEU A N 1
ATOM 644 C CA . LEU A 1 85 ? -10.792 -13.909 -32.559 1.00 40.47 85 LEU A CA 1
ATOM 645 C C . LEU A 1 85 ? -10.985 -14.074 -34.074 1.00 40.47 85 LEU A C 1
ATOM 647 O O . LEU A 1 85 ? -11.804 -14.889 -34.502 1.00 40.47 85 LEU A O 1
ATOM 651 N N . ARG A 1 86 ? -10.277 -13.278 -34.871 1.00 43.12 86 ARG A N 1
ATOM 652 C CA . ARG A 1 86 ? -9.934 -13.600 -36.257 1.00 43.12 86 ARG A CA 1
ATOM 653 C C . ARG A 1 86 ? -8.460 -13.286 -36.445 1.00 43.12 86 ARG A C 1
ATOM 655 O O . ARG A 1 86 ? -8.015 -12.283 -35.846 1.00 43.12 86 ARG A O 1
#

pLDDT: mean 70.33, std 18.07, range [39.25, 91.44]

Radius of gyration: 16.06 Å; Cα contacts (8 Å, |Δi|>4): 78; chains: 1; bounding box: 43×30×49 Å

Solvent-accessible surface area (backbone atoms only — not comparable to full-atom values): 5127 Å² total; per-residue (Å²): 129,82,80,76,46,51,67,56,43,41,54,53,16,49,54,28,41,78,68,68,38,38,72,62,15,44,56,31,24,50,52,27,39,71,78,36,77,80,45,60,67,47,46,51,49,38,17,52,39,30,42,73,67,69,40,51,75,59,13,54,54,45,44,54,71,69,44,89,69,89,57,98,71,76,73,102,60,101,77,78,78,93,83,80,92,127

Foldseek 3Di:
DPPCQLVNLQVVLVVCVVVVVLVSSLVSLVVSCVVPVPPLVSLLVNLVSCVSVVVPVVSCVSVVVSDPCPDDDDDPDPDDDDPDDD

Secondary structure (DSSP, 8-state):
-----HHHHHHHHHHHHHTT-HHHHHHHHHHHHHH-TT-HHHHHHHHHHHHHTT-HHHHHHHHHHHS---S---SS-TT-------

Mean predicted aligned error: 12.61 Å